Protein AF-A0A484Z6R1-F1 (afdb_monomer)

pLDDT: mean 80.88, std 19.13, range [34.84, 98.62]

Organism: NCBI:txid69218

Radius of gyration: 17.78 Å; Cα contacts (8 Å, |Δi|>4): 268; chains: 1; bounding box: 35×43×49 Å

Structure (mmCIF, N/CA/C/O backbone):
data_AF-A0A484Z6R1-F1
#
_entry.id   AF-A0A484Z6R1-F1
#
loop_
_atom_site.group_PDB
_atom_site.id
_atom_site.type_symbol
_atom_site.label_atom_id
_atom_site.label_alt_id
_atom_site.label_comp_id
_atom_site.label_asym_id
_atom_site.label_entity_id
_atom_site.label_seq_id
_atom_site.pdbx_PDB_ins_code
_atom_site.Cartn_x
_atom_site.Cartn_y
_atom_site.Cartn_z
_atom_site.occupancy
_atom_site.B_iso_or_equiv
_atom_site.auth_seq_id
_atom_site.auth_comp_id
_atom_site.auth_asym_id
_atom_site.auth_atom_id
_atom_site.pdbx_PDB_model_num
ATOM 1 N N . MET A 1 1 ? -6.715 18.759 9.833 1.00 76.69 1 MET A N 1
ATOM 2 C CA . MET A 1 1 ? -8.170 18.722 10.134 1.00 76.69 1 MET A CA 1
ATOM 3 C C . MET A 1 1 ? -8.452 17.598 11.120 1.00 76.69 1 MET A C 1
ATOM 5 O O . MET A 1 1 ? -7.569 16.777 11.321 1.00 76.69 1 MET A O 1
ATOM 9 N N . SER A 1 2 ? -9.634 17.547 11.745 1.00 88.25 2 SER A N 1
ATOM 10 C CA . SER A 1 2 ? -10.018 16.361 12.524 1.00 88.25 2 SER A CA 1
ATOM 11 C C . SER A 1 2 ? -10.342 15.195 11.584 1.00 88.25 2 SER A C 1
ATOM 13 O O . SER A 1 2 ? -10.765 15.418 10.446 1.00 88.25 2 SER A O 1
ATOM 15 N N . LEU A 1 3 ? -10.185 13.955 12.056 1.00 87.38 3 LEU A N 1
ATOM 16 C CA . LEU A 1 3 ? -10.553 12.766 11.278 1.00 87.38 3 LEU A CA 1
ATOM 17 C C . LEU A 1 3 ? -12.040 12.772 10.897 1.00 87.38 3 LEU A C 1
ATOM 19 O O . LEU A 1 3 ? -12.393 12.399 9.784 1.00 87.38 3 LEU A O 1
ATOM 23 N N . PHE A 1 4 ? -12.911 13.304 11.759 1.00 88.31 4 PHE A N 1
ATOM 24 C CA . PHE A 1 4 ? -14.331 13.474 11.447 1.00 88.31 4 PHE A CA 1
ATOM 25 C C . PHE A 1 4 ? -14.562 14.366 10.216 1.00 88.31 4 PHE A C 1
ATOM 27 O O . PHE A 1 4 ? -15.370 14.034 9.352 1.00 88.31 4 PHE A O 1
ATOM 34 N N . SER A 1 5 ? -13.819 15.472 10.091 1.00 89.50 5 SER A N 1
ATOM 35 C CA . SER A 1 5 ? -13.899 16.327 8.901 1.00 89.50 5 SER A CA 1
ATOM 36 C C . SER A 1 5 ? -13.385 15.632 7.638 1.00 89.50 5 SER A C 1
ATOM 38 O O . SER A 1 5 ? -13.858 15.953 6.552 1.00 89.50 5 SER A O 1
ATOM 40 N N . ILE A 1 6 ? -12.436 14.696 7.762 1.00 93.31 6 ILE A N 1
ATOM 41 C CA . ILE A 1 6 ? -11.952 13.889 6.632 1.00 93.31 6 ILE A CA 1
ATOM 42 C C . ILE A 1 6 ? -13.013 12.880 6.184 1.00 93.31 6 ILE A C 1
ATOM 44 O O . ILE A 1 6 ? -13.260 1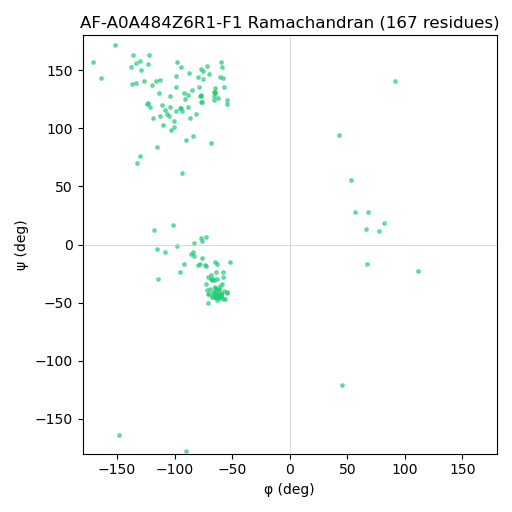2.768 4.987 1.00 93.31 6 ILE A O 1
ATOM 48 N N . LEU A 1 7 ? -13.693 12.217 7.122 1.00 91.69 7 LEU A N 1
ATOM 49 C CA . LEU A 1 7 ? -14.761 11.252 6.825 1.00 91.69 7 LEU A CA 1
ATOM 50 C C . LEU A 1 7 ? -15.967 11.886 6.116 1.00 91.69 7 LEU A C 1
ATOM 52 O O . LEU A 1 7 ? -16.635 11.227 5.330 1.00 91.69 7 LEU A O 1
ATOM 56 N N . ALA A 1 8 ? -16.239 13.167 6.372 1.00 93.00 8 ALA A N 1
ATOM 57 C CA . ALA A 1 8 ? -17.344 13.898 5.750 1.00 93.00 8 ALA A CA 1
ATOM 58 C C . ALA A 1 8 ? -17.020 14.459 4.347 1.00 93.00 8 ALA A C 1
ATOM 60 O O . ALA A 1 8 ? -17.855 15.149 3.756 1.00 93.00 8 ALA A O 1
ATOM 61 N N . LYS A 1 9 ? -15.812 14.228 3.808 1.00 91.19 9 LYS A N 1
ATOM 62 C CA . LYS A 1 9 ? -15.423 14.732 2.481 1.00 91.19 9 LYS A CA 1
ATOM 63 C C . LYS A 1 9 ? -16.273 14.075 1.389 1.00 91.19 9 LYS A C 1
ATOM 65 O O . LYS A 1 9 ? -16.317 12.859 1.272 1.00 91.19 9 LYS A O 1
ATOM 70 N N . THR A 1 10 ? -16.875 14.899 0.533 1.00 94.00 10 THR A N 1
ATOM 71 C CA . THR A 1 10 ? -17.625 14.459 -0.662 1.00 94.00 10 THR A CA 1
ATOM 72 C C . THR A 1 10 ? -16.904 14.767 -1.975 1.00 94.00 10 THR A C 1
ATOM 74 O O . THR A 1 10 ? -17.361 14.368 -3.042 1.00 94.00 10 THR A O 1
ATOM 77 N N . LYS A 1 11 ? -15.785 15.499 -1.908 1.00 93.19 11 LYS A N 1
ATOM 78 C CA . LYS A 1 11 ? -14.919 15.846 -3.040 1.00 93.19 11 LYS A CA 1
ATOM 79 C C . LYS A 1 11 ? -13.454 15.708 -2.644 1.00 93.19 11 LYS A C 1
ATOM 81 O O . LYS A 1 11 ? -13.092 15.892 -1.475 1.00 93.19 11 LYS A O 1
ATOM 86 N N . GLU A 1 12 ? -12.617 15.433 -3.635 1.00 90.94 12 GLU A N 1
ATOM 87 C CA . GLU A 1 12 ? -11.165 15.415 -3.482 1.00 90.94 12 GLU A CA 1
ATOM 88 C C . GLU A 1 12 ? -10.632 16.786 -3.039 1.00 90.94 12 GLU A C 1
ATOM 90 O O . GLU A 1 12 ? -11.174 17.837 -3.386 1.00 90.94 12 GLU A O 1
ATOM 95 N N . SER A 1 13 ? -9.602 16.768 -2.192 1.00 93.19 13 SER A N 1
ATOM 96 C CA . SER A 1 13 ? -8.855 17.955 -1.753 1.00 93.19 13 SER A CA 1
ATOM 97 C C . SER A 1 13 ? -7.612 17.546 -0.968 1.00 93.19 13 SER A C 1
A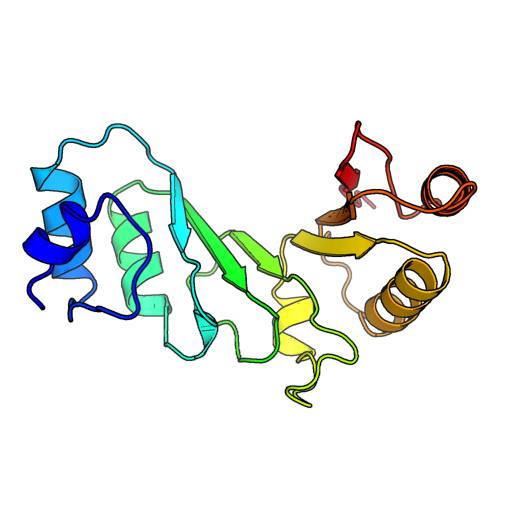TOM 99 O O . SER A 1 13 ? -7.626 16.501 -0.308 1.00 93.19 13 SER A O 1
ATOM 101 N N . ASP A 1 14 ? -6.623 18.439 -0.919 1.00 92.94 14 ASP A N 1
ATOM 102 C CA . ASP A 1 14 ? -5.325 18.258 -0.237 1.00 92.94 14 ASP A CA 1
ATOM 103 C C . ASP A 1 14 ? -5.407 18.305 1.301 1.00 92.94 14 ASP A C 1
ATOM 105 O O . ASP A 1 14 ? -4.403 18.315 2.014 1.00 92.94 14 ASP A O 1
ATOM 109 N N . LYS A 1 15 ? -6.621 18.370 1.855 1.00 92.75 15 LYS A N 1
ATOM 110 C CA . LYS A 1 15 ? -6.830 18.408 3.302 1.00 92.75 15 LYS A CA 1
ATOM 111 C C . LYS A 1 15 ? -6.653 17.015 3.901 1.00 92.75 15 LYS A C 1
ATOM 113 O O . LYS A 1 15 ? -7.342 16.078 3.485 1.00 92.75 15 LYS A O 1
ATOM 118 N N . TRP A 1 16 ? -5.820 16.938 4.938 1.00 94.12 16 TRP A N 1
ATOM 119 C CA . TRP A 1 16 ? -5.518 15.734 5.715 1.00 94.12 16 TRP A CA 1
ATOM 120 C C . TRP A 1 16 ? -5.841 15.914 7.211 1.00 94.12 16 TRP A C 1
ATOM 122 O O . TRP A 1 16 ? -6.042 17.034 7.709 1.00 94.12 16 TRP A O 1
ATOM 132 N N . GLY A 1 17 ? -5.942 14.797 7.930 1.00 92.56 17 GLY A N 1
ATOM 133 C CA . GLY A 1 17 ? -6.147 14.752 9.376 1.00 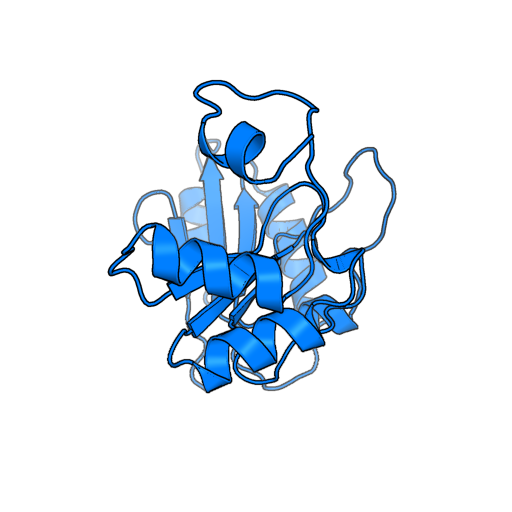92.56 17 GLY A CA 1
ATOM 134 C C . GLY A 1 17 ? -5.192 13.755 10.015 1.00 92.56 17 GLY A C 1
ATOM 135 O O . GLY A 1 17 ? -4.949 12.699 9.443 1.00 92.56 17 GLY A O 1
ATOM 136 N N . ALA A 1 18 ? -4.627 14.122 11.163 1.00 93.50 18 ALA A N 1
ATOM 137 C CA . ALA A 1 18 ? -3.744 13.243 11.915 1.00 93.50 18 ALA A CA 1
ATOM 138 C C . ALA A 1 18 ? -4.561 12.162 12.635 1.00 93.50 18 ALA A C 1
ATOM 140 O O . ALA A 1 18 ? -5.645 12.454 13.144 1.00 93.50 18 ALA A O 1
ATOM 141 N N . GLY A 1 19 ? -4.020 10.950 12.689 1.00 92.69 19 GLY A N 1
ATOM 142 C CA . GLY A 1 19 ? -4.558 9.832 13.455 1.00 92.69 19 GLY A CA 1
ATOM 143 C C . GLY A 1 19 ? -3.502 8.745 13.611 1.00 92.69 19 GLY A C 1
ATOM 144 O O . GLY A 1 19 ? -2.708 8.534 12.692 1.00 92.69 19 GLY A O 1
ATOM 145 N N . ASN A 1 20 ? -3.477 8.092 14.769 1.00 96.12 20 ASN A N 1
ATOM 146 C CA . ASN A 1 20 ? -2.694 6.873 14.983 1.00 96.12 20 ASN A CA 1
ATOM 147 C C . ASN A 1 20 ? -3.528 5.617 14.648 1.00 96.12 20 ASN A C 1
ATOM 149 O O . ASN A 1 20 ? -4.668 5.710 14.185 1.00 96.12 20 ASN A O 1
ATOM 153 N N . ALA A 1 21 ? -2.951 4.430 14.846 1.00 96.88 21 ALA A N 1
ATOM 154 C CA . ALA A 1 21 ? -3.615 3.170 14.521 1.00 96.88 21 ALA A CA 1
ATOM 155 C C . ALA A 1 21 ? -4.892 2.953 15.355 1.00 96.88 21 ALA A C 1
ATOM 157 O O . ALA A 1 21 ? -5.916 2.512 14.827 1.00 96.88 21 ALA A O 1
ATOM 158 N N . GLU A 1 22 ? -4.858 3.314 16.637 1.00 97.81 22 GLU A N 1
ATOM 159 C CA . GLU A 1 22 ? -5.974 3.198 17.571 1.00 97.81 22 GLU A CA 1
ATOM 160 C C . GLU A 1 22 ? -7.130 4.135 17.199 1.00 97.81 22 GLU A C 1
ATOM 162 O O . GLU A 1 22 ? -8.291 3.720 17.226 1.00 97.81 22 GLU A O 1
ATOM 167 N N . ASP A 1 23 ? -6.823 5.367 16.783 1.00 96.69 23 ASP A N 1
ATOM 168 C CA . ASP A 1 23 ? -7.804 6.340 16.300 1.00 96.69 23 ASP A CA 1
ATOM 169 C C . ASP A 1 23 ? -8.551 5.793 15.076 1.00 96.69 23 ASP A C 1
ATOM 171 O O . ASP A 1 23 ? -9.780 5.889 14.987 1.00 96.69 23 ASP A O 1
ATOM 175 N N . LEU A 1 24 ? -7.818 5.190 14.132 1.00 96.81 24 LEU A N 1
ATOM 176 C CA . LEU A 1 24 ? -8.391 4.604 12.921 1.00 96.81 24 LEU A CA 1
ATOM 177 C C . LEU A 1 24 ? -9.275 3.394 13.244 1.00 96.81 24 LEU A C 1
ATOM 179 O O . LEU A 1 24 ? -10.398 3.312 12.742 1.00 96.81 24 LEU A O 1
ATOM 183 N N . LEU A 1 25 ? -8.826 2.493 14.122 1.00 97.19 25 LEU A N 1
ATOM 184 C CA . LEU A 1 25 ? -9.630 1.351 14.566 1.00 97.19 25 LEU A CA 1
ATOM 185 C C . LEU A 1 25 ? -10.915 1.807 15.277 1.00 97.19 25 LEU A C 1
ATOM 187 O O . LEU A 1 25 ? -12.003 1.296 14.991 1.00 97.19 25 LEU A O 1
ATOM 191 N N . ALA A 1 26 ? -10.815 2.801 16.163 1.00 96.81 26 ALA A N 1
ATOM 192 C CA . ALA A 1 26 ? -11.963 3.366 16.865 1.00 96.81 26 ALA A CA 1
ATOM 193 C C . ALA A 1 26 ? -12.972 3.996 15.893 1.00 96.81 26 ALA A C 1
ATOM 195 O O . ALA A 1 26 ? -14.185 3.848 16.069 1.00 96.81 26 ALA A O 1
ATOM 196 N N . ILE A 1 27 ? -12.491 4.661 14.838 1.00 96.00 27 ILE A N 1
ATOM 197 C CA . ILE A 1 27 ? -13.342 5.198 13.772 1.00 96.00 27 ILE A CA 1
ATOM 198 C C . ILE A 1 27 ? -14.073 4.084 13.034 1.00 96.00 27 ILE A C 1
ATOM 200 O O . ILE A 1 27 ? -15.286 4.195 12.867 1.00 96.00 27 ILE A O 1
ATOM 204 N N . ILE A 1 28 ? -13.374 3.022 12.624 1.00 95.56 28 ILE A N 1
ATOM 205 C CA . ILE A 1 28 ? -13.993 1.888 11.925 1.00 95.56 28 ILE A CA 1
ATOM 206 C C . ILE A 1 28 ? -15.133 1.309 12.776 1.00 95.56 28 ILE A C 1
ATOM 208 O O . ILE A 1 28 ? -16.249 1.133 12.282 1.00 95.56 28 ILE A O 1
ATOM 212 N N . GLY A 1 29 ? -14.882 1.099 14.074 1.00 94.81 29 GLY A N 1
ATOM 213 C CA . GLY A 1 29 ? -15.895 0.633 15.021 1.00 94.81 29 GLY A CA 1
ATOM 214 C C . GLY A 1 29 ? -17.076 1.599 15.156 1.00 94.81 29 GLY A C 1
ATOM 215 O O . GLY A 1 29 ? -18.229 1.182 15.069 1.00 94.81 29 GLY A O 1
ATOM 216 N N . ARG A 1 30 ? -16.809 2.904 15.303 1.00 95.94 30 ARG A N 1
ATOM 217 C CA . ARG A 1 30 ? -17.846 3.939 15.452 1.00 95.94 30 ARG A CA 1
ATOM 218 C C . ARG A 1 30 ? -18.721 4.096 14.209 1.00 95.94 30 ARG A C 1
ATOM 220 O O . ARG A 1 30 ? -19.907 4.381 14.345 1.00 95.94 30 ARG A O 1
ATOM 227 N N . GLN A 1 31 ? -18.146 3.952 13.017 1.00 95.25 31 GLN A N 1
ATOM 228 C CA . GLN A 1 31 ? -18.890 4.018 11.757 1.00 95.25 31 GLN A CA 1
ATOM 229 C C . GLN A 1 31 ? -19.745 2.768 11.515 1.00 95.25 31 GLN A C 1
ATOM 231 O O . GLN A 1 31 ? -20.656 2.806 10.691 1.00 95.25 31 GLN A O 1
ATOM 236 N N . GLY A 1 32 ? -19.474 1.665 12.221 1.00 95.25 32 GLY A N 1
ATOM 237 C CA . GLY A 1 32 ? -20.230 0.423 12.077 1.00 95.25 32 GLY A CA 1
ATOM 238 C C . GLY A 1 32 ? -20.030 -0.248 10.718 1.00 95.25 32 GLY A C 1
ATOM 239 O O . GLY A 1 32 ? -20.930 -0.930 10.229 1.00 95.25 32 GLY A O 1
ATOM 240 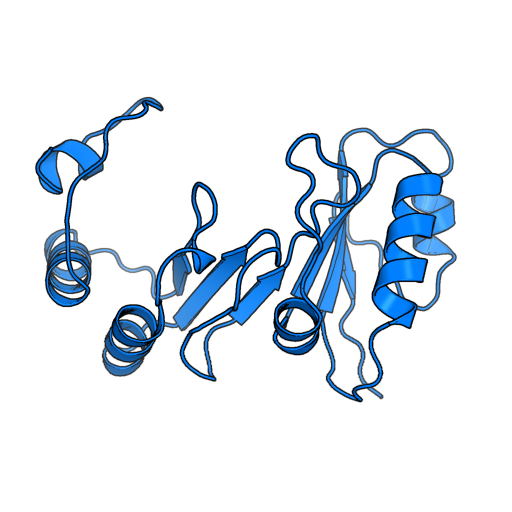N N . TRP A 1 33 ? -18.872 -0.048 10.079 1.00 95.75 33 TRP A N 1
ATOM 241 C CA . TRP A 1 33 ? -18.585 -0.675 8.792 1.00 95.75 33 TRP A CA 1
ATOM 242 C C . TRP A 1 33 ? -18.504 -2.201 8.920 1.00 95.75 33 TRP A C 1
ATOM 244 O O . TRP A 1 33 ? -17.873 -2.766 9.818 1.00 95.75 33 TRP A O 1
ATOM 254 N N . THR A 1 34 ? -19.149 -2.889 7.984 1.00 96.00 34 THR A N 1
ATOM 255 C CA . THR A 1 34 ? -19.233 -4.356 7.967 1.00 96.00 34 THR A CA 1
ATOM 256 C C . THR A 1 34 ? -18.122 -5.007 7.151 1.00 96.00 34 THR A C 1
ATOM 258 O O . THR A 1 34 ? -17.865 -6.197 7.323 1.00 96.00 34 THR A O 1
ATOM 261 N N . ALA A 1 35 ? -17.433 -4.241 6.299 1.00 96.69 35 ALA A N 1
ATOM 262 C CA . ALA A 1 35 ? -16.268 -4.721 5.571 1.00 96.69 35 ALA A CA 1
ATOM 263 C C . ALA A 1 35 ? -15.187 -5.224 6.545 1.00 96.69 35 ALA A C 1
ATOM 265 O O . ALA A 1 35 ? -14.995 -4.677 7.634 1.00 96.69 35 ALA A O 1
ATOM 266 N N . ARG A 1 36 ? -14.491 -6.291 6.149 1.00 97.38 36 ARG A N 1
ATOM 267 C CA . ARG A 1 36 ? -13.376 -6.900 6.902 1.00 97.38 36 ARG A CA 1
ATOM 268 C C . ARG A 1 36 ? -12.061 -6.854 6.135 1.00 97.38 36 ARG A C 1
ATOM 270 O O . ARG A 1 36 ? -11.100 -7.514 6.503 1.00 97.38 36 ARG A O 1
ATOM 277 N N . HIS A 1 37 ? -12.031 -6.079 5.062 1.00 98.12 37 HIS A N 1
ATOM 278 C CA . HIS A 1 37 ? -10.859 -5.872 4.237 1.00 98.12 37 HIS A CA 1
ATOM 279 C C . HIS A 1 37 ? -10.560 -4.378 4.179 1.00 98.12 37 HIS A C 1
ATOM 281 O O . HIS A 1 37 ? -11.434 -3.593 3.807 1.00 98.12 37 HIS A O 1
ATOM 287 N N . VAL A 1 38 ? -9.358 -3.994 4.600 1.00 98.19 38 VAL A N 1
ATOM 288 C CA . VAL A 1 38 ? -8.895 -2.607 4.651 1.00 98.19 38 VAL A CA 1
ATOM 289 C C . VAL A 1 38 ? -7.820 -2.420 3.593 1.00 98.19 38 VAL A C 1
ATOM 291 O O . VAL A 1 38 ? -6.778 -3.066 3.646 1.00 98.19 38 VAL A O 1
ATOM 294 N N . VAL A 1 39 ? -8.067 -1.507 2.655 1.00 98.31 39 VAL A N 1
ATOM 295 C CA . VAL A 1 39 ? -7.091 -1.121 1.631 1.00 98.31 39 VAL A CA 1
ATOM 296 C C . VAL A 1 39 ? -6.411 0.174 2.067 1.00 98.31 39 VAL A C 1
ATOM 298 O O . VAL A 1 39 ? -7.054 1.218 2.179 1.00 98.31 39 VAL A O 1
ATOM 301 N N . ILE A 1 40 ? -5.110 0.095 2.321 1.00 98.31 40 ILE A N 1
ATOM 302 C CA . ILE A 1 40 ? -4.232 1.214 2.652 1.00 98.31 40 ILE A CA 1
ATOM 303 C C . ILE A 1 40 ? -3.582 1.688 1.351 1.00 98.31 40 ILE A C 1
ATOM 305 O O . ILE A 1 40 ? -2.866 0.953 0.674 1.00 98.31 40 ILE A O 1
ATOM 309 N N . THR A 1 41 ? -3.864 2.930 0.985 1.00 95.75 41 THR A N 1
ATOM 310 C CA . THR A 1 41 ? -3.438 3.549 -0.274 1.00 95.75 41 THR A CA 1
ATOM 311 C C . THR A 1 41 ? -3.227 5.052 -0.048 1.00 95.75 41 THR A C 1
ATOM 313 O O . THR A 1 41 ? -3.190 5.515 1.093 1.00 95.75 41 THR A O 1
ATOM 316 N N . GLY A 1 42 ? -3.158 5.823 -1.132 1.00 82.00 42 GLY A N 1
ATOM 317 C CA . GLY A 1 42 ? -3.108 7.282 -1.144 1.00 82.00 42 GLY A CA 1
ATOM 318 C C . GLY A 1 42 ? -1.680 7.818 -1.135 1.00 82.00 42 GLY A C 1
ATOM 319 O O . GLY A 1 42 ? -0.812 7.271 -0.463 1.00 82.00 42 GLY A O 1
ATOM 320 N N . GLY A 1 43 ? -1.438 8.894 -1.898 1.00 89.19 43 GLY A N 1
ATOM 321 C CA . GLY A 1 43 ? -0.083 9.398 -2.146 1.00 89.19 43 GLY A CA 1
ATOM 322 C C . GLY A 1 43 ? 0.876 8.251 -2.483 1.00 89.19 43 GLY A C 1
ATOM 323 O O . GLY A 1 43 ? 0.626 7.491 -3.416 1.00 89.19 43 GLY A O 1
ATOM 324 N N . GLU A 1 44 ? 1.924 8.113 -1.674 1.00 94.44 44 GLU A N 1
ATOM 325 C CA . GLU A 1 44 ? 2.697 6.879 -1.525 1.00 94.44 44 GLU A CA 1
ATOM 326 C C . GLU A 1 44 ? 2.585 6.423 -0.058 1.00 94.44 44 GLU A C 1
ATOM 328 O O . GLU A 1 44 ? 3.145 7.097 0.808 1.00 94.44 44 GLU A O 1
ATOM 333 N N . PRO A 1 45 ? 1.864 5.331 0.268 1.00 97.31 45 PRO A N 1
ATOM 334 C CA . PRO A 1 45 ? 1.634 4.955 1.662 1.00 97.31 45 PRO A CA 1
ATOM 335 C C . PRO A 1 45 ? 2.898 4.429 2.357 1.00 97.31 45 PRO A C 1
ATOM 337 O O . PRO A 1 45 ? 3.041 4.608 3.567 1.00 97.31 45 PRO A O 1
ATOM 340 N N . CYS A 1 46 ? 3.843 3.833 1.619 1.00 97.50 46 CYS A N 1
ATOM 341 C CA . CYS A 1 46 ? 5.068 3.257 2.183 1.00 97.50 46 CYS A CA 1
ATOM 342 C C . CYS A 1 46 ? 6.128 4.304 2.572 1.00 97.50 46 CYS A C 1
ATOM 344 O O . CYS A 1 46 ? 7.184 3.940 3.087 1.00 97.50 46 CYS A O 1
ATOM 346 N N . ILE A 1 47 ? 5.841 5.608 2.434 1.00 96.25 47 ILE A N 1
ATOM 347 C CA . ILE A 1 47 ? 6.616 6.641 3.148 1.00 96.25 47 ILE A CA 1
ATOM 348 C C . ILE A 1 47 ? 6.454 6.511 4.673 1.00 96.25 47 ILE A C 1
ATOM 350 O O . ILE A 1 47 ? 7.303 6.969 5.439 1.00 96.25 47 ILE A O 1
ATOM 354 N N . HIS A 1 48 ? 5.361 5.891 5.122 1.00 97.38 48 HIS A N 1
ATOM 355 C CA . HIS A 1 48 ? 5.059 5.640 6.524 1.00 97.38 48 HIS A CA 1
ATOM 356 C C . HIS A 1 48 ? 5.446 4.213 6.931 1.00 97.38 48 HIS A C 1
ATOM 358 O O . HIS A 1 48 ? 5.539 3.311 6.100 1.00 97.38 48 HIS A O 1
ATOM 364 N N . ASP A 1 49 ? 5.667 4.003 8.228 1.00 97.94 49 ASP A N 1
ATOM 365 C CA . ASP A 1 49 ? 5.715 2.656 8.797 1.00 97.94 49 ASP A CA 1
ATOM 366 C C . ASP A 1 49 ? 4.280 2.178 9.045 1.00 97.94 49 ASP A C 1
ATOM 368 O O . ASP A 1 49 ? 3.560 2.748 9.870 1.00 97.94 49 ASP A O 1
ATOM 372 N N . LEU A 1 50 ? 3.847 1.165 8.293 1.00 98.50 50 LEU A N 1
ATOM 373 C CA . LEU A 1 50 ? 2.481 0.646 8.335 1.00 98.50 50 LEU A CA 1
ATOM 374 C C . LEU A 1 50 ? 2.362 -0.594 9.226 1.00 98.50 50 LEU A C 1
ATOM 376 O O . LEU A 1 50 ? 1.255 -1.113 9.394 1.00 98.50 50 LEU A O 1
ATOM 380 N N . MET A 1 51 ? 3.461 -1.069 9.822 1.00 98.25 51 MET A N 1
ATOM 381 C CA . MET A 1 51 ? 3.457 -2.238 10.702 1.00 98.25 51 MET A CA 1
ATOM 382 C C . MET A 1 51 ? 2.511 -2.065 11.903 1.00 98.25 51 MET A C 1
ATOM 384 O O . MET A 1 51 ? 1.667 -2.944 12.092 1.00 98.25 51 MET A O 1
ATOM 388 N N . PRO A 1 52 ? 2.507 -0.932 12.644 1.00 98.31 52 PRO A N 1
ATOM 389 C CA . PRO A 1 52 ? 1.595 -0.766 13.779 1.00 98.31 52 PRO A CA 1
ATOM 390 C C . PRO A 1 52 ? 0.116 -0.826 13.378 1.00 98.31 52 PRO A C 1
ATOM 392 O O . PRO A 1 52 ? -0.701 -1.424 14.074 1.00 98.31 52 PRO A O 1
ATOM 395 N N . LEU A 1 53 ? -0.231 -0.231 12.231 1.00 98.50 53 LEU A N 1
ATOM 396 C CA . LEU A 1 53 ? -1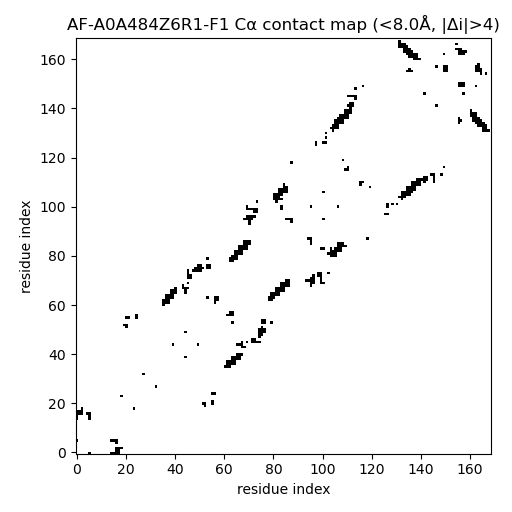.605 -0.205 11.734 1.00 98.50 53 LEU A CA 1
ATOM 397 C C . LEU A 1 53 ? -2.058 -1.586 11.255 1.00 98.50 53 LEU A C 1
ATOM 399 O O . LEU A 1 53 ? -3.129 -2.053 11.641 1.00 98.50 53 LEU A O 1
ATOM 403 N N . THR A 1 54 ? -1.248 -2.231 10.416 1.00 98.62 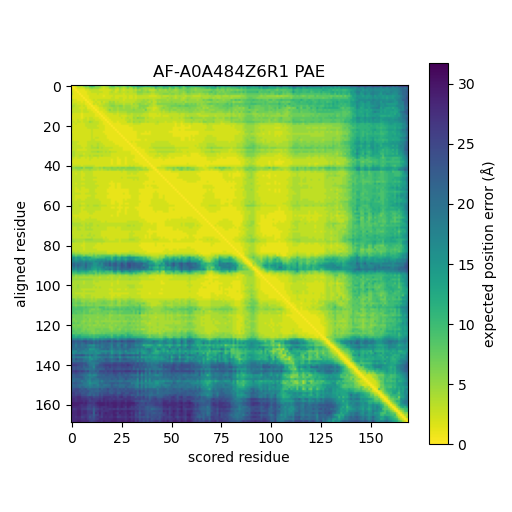54 THR A N 1
ATOM 404 C CA . THR A 1 54 ? -1.591 -3.528 9.819 1.00 98.62 54 THR A CA 1
ATOM 405 C C . THR A 1 54 ? -1.712 -4.620 10.876 1.00 98.62 54 THR A C 1
ATOM 407 O O . THR A 1 54 ? -2.723 -5.319 10.894 1.00 98.62 54 THR A O 1
ATOM 410 N N . GLU A 1 55 ? -0.783 -4.692 11.836 1.00 98.50 55 GLU A N 1
ATOM 411 C CA . GLU A 1 55 ? -0.888 -5.645 12.944 1.00 98.50 55 GLU A CA 1
ATOM 412 C C . GLU A 1 55 ? -2.114 -5.398 13.828 1.00 98.50 55 GLU A C 1
ATOM 414 O O . GLU A 1 55 ? -2.767 -6.350 14.259 1.00 98.50 55 GLU A O 1
ATOM 419 N N . LEU A 1 56 ? -2.419 -4.134 14.145 1.00 98.62 56 LEU A N 1
ATOM 420 C CA . LEU A 1 56 ? -3.562 -3.808 14.993 1.00 98.62 56 LEU A CA 1
ATOM 421 C C . LEU A 1 56 ? -4.876 -4.209 14.315 1.00 98.62 56 LEU A C 1
ATOM 423 O O . LEU A 1 56 ? -5.740 -4.809 14.955 1.00 98.62 56 LEU A O 1
ATOM 427 N N . LEU A 1 57 ? -5.027 -3.904 13.026 1.00 98.50 57 LEU A N 1
ATOM 428 C CA . LEU A 1 57 ? -6.208 -4.275 12.250 1.00 98.50 57 LEU A CA 1
ATOM 429 C C . LEU A 1 57 ? -6.369 -5.799 12.169 1.00 98.50 57 LEU A C 1
ATOM 431 O O . LEU A 1 57 ? -7.456 -6.317 12.425 1.00 98.50 57 LEU A O 1
ATOM 435 N N . GLU A 1 58 ? -5.292 -6.531 11.903 1.00 98.38 58 GLU A N 1
ATOM 436 C CA . GLU A 1 58 ? -5.327 -7.994 11.811 1.00 98.38 58 GLU A CA 1
ATOM 437 C C . GLU A 1 58 ? -5.656 -8.665 13.145 1.00 98.38 58 GLU A C 1
ATOM 439 O O . GLU A 1 58 ? -6.510 -9.554 13.196 1.00 98.38 58 GLU A O 1
ATOM 444 N N . LYS A 1 59 ? -5.086 -8.170 14.253 1.00 98.31 59 LYS A N 1
ATOM 445 C CA . LYS A 1 59 ? -5.451 -8.603 15.616 1.00 98.31 59 LYS A CA 1
ATOM 446 C C . LYS A 1 59 ? -6.942 -8.392 15.921 1.00 98.31 59 LYS A C 1
ATOM 448 O O . LYS A 1 59 ? -7.489 -9.089 16.770 1.00 98.31 59 LYS A O 1
ATOM 453 N N . ASN A 1 60 ? -7.607 -7.470 15.220 1.00 98.25 60 ASN A N 1
ATOM 454 C CA . ASN A 1 60 ? -9.036 -7.173 15.353 1.00 98.25 60 ASN A CA 1
ATOM 455 C C . ASN A 1 60 ? -9.905 -7.804 14.243 1.00 98.25 60 ASN A C 1
ATOM 457 O O . ASN A 1 60 ? -11.060 -7.414 14.063 1.00 98.25 60 ASN A O 1
ATOM 461 N N . GLY A 1 61 ? -9.380 -8.795 13.514 1.00 97.75 61 GLY A N 1
ATOM 462 C CA . GLY A 1 61 ? -10.149 -9.596 12.556 1.00 97.75 61 GLY A CA 1
ATOM 463 C C . GLY A 1 61 ? -10.340 -8.954 11.181 1.00 97.75 61 GLY A C 1
ATOM 464 O O . GLY A 1 61 ? -11.239 -9.361 10.441 1.00 97.75 61 GLY A O 1
ATOM 465 N N . TYR A 1 62 ? -9.522 -7.959 10.833 1.00 98.50 62 TYR A N 1
ATOM 466 C CA . TYR A 1 62 ? -9.460 -7.408 9.481 1.00 98.50 62 TYR A CA 1
ATOM 467 C C . TYR A 1 62 ? -8.345 -8.076 8.672 1.00 98.50 62 TYR A C 1
ATOM 469 O O . TYR A 1 62 ? -7.341 -8.524 9.208 1.00 98.50 62 TYR A O 1
ATOM 477 N N . SER A 1 63 ? -8.512 -8.108 7.358 1.00 98.44 63 SER A N 1
ATOM 478 C CA . SER A 1 63 ? -7.424 -8.339 6.408 1.00 98.44 63 SER A CA 1
ATOM 479 C C . SER A 1 63 ? -6.950 -6.998 5.859 1.00 98.44 63 SER A C 1
ATOM 481 O O . SER A 1 63 ? -7.764 -6.089 5.667 1.00 98.44 63 SER A O 1
ATOM 483 N N . CYS A 1 64 ? -5.653 -6.879 5.598 1.00 98.50 64 CYS A N 1
ATOM 484 C CA . CYS A 1 64 ? -5.043 -5.653 5.096 1.00 98.50 64 CYS A CA 1
ATOM 485 C C . CYS A 1 64 ? -4.535 -5.846 3.665 1.00 98.50 64 CYS A C 1
ATOM 487 O O . CYS A 1 64 ? -3.979 -6.893 3.332 1.00 98.50 64 CYS A O 1
ATOM 489 N N . GLN A 1 65 ? -4.689 -4.814 2.841 1.00 98.50 65 GLN A N 1
ATOM 490 C CA . GLN A 1 65 ? -4.024 -4.674 1.551 1.00 98.50 65 GLN A CA 1
ATOM 491 C C . GLN A 1 65 ? -3.306 -3.327 1.490 1.00 98.50 65 GLN A C 1
ATOM 493 O O . GLN A 1 65 ? -3.847 -2.325 1.947 1.00 98.50 65 GLN A O 1
ATOM 498 N N . ILE A 1 66 ? -2.112 -3.293 0.904 1.00 98.50 66 ILE A N 1
ATOM 499 C CA . ILE A 1 66 ? -1.383 -2.063 0.585 1.00 98.50 66 ILE A CA 1
ATOM 500 C C . ILE A 1 66 ? -1.294 -1.919 -0.932 1.00 98.50 66 ILE A C 1
ATOM 502 O O . ILE A 1 66 ? -0.862 -2.846 -1.614 1.00 98.50 66 ILE A O 1
ATOM 506 N N . GLU A 1 67 ? -1.647 -0.746 -1.456 1.00 97.25 67 GLU A N 1
ATOM 507 C CA . GLU A 1 67 ? -1.348 -0.356 -2.837 1.00 97.25 67 GLU A CA 1
ATOM 508 C C . GLU A 1 67 ? -0.221 0.688 -2.855 1.00 97.25 67 GLU A C 1
ATOM 510 O O . GLU A 1 67 ? -0.413 1.816 -2.407 1.00 97.25 67 GLU A O 1
ATOM 515 N N . THR A 1 68 ? 0.953 0.329 -3.379 1.00 96.00 68 THR A N 1
ATOM 516 C CA . THR A 1 68 ? 2.167 1.174 -3.364 1.00 96.00 68 THR A CA 1
ATOM 517 C C . THR A 1 68 ? 2.801 1.281 -4.752 1.00 96.00 68 THR A C 1
ATOM 519 O O . THR A 1 68 ? 2.599 0.421 -5.610 1.00 96.00 68 THR A O 1
ATOM 522 N N . SER A 1 69 ? 3.595 2.326 -5.003 1.00 93.62 69 SER A N 1
ATOM 523 C CA . SER A 1 69 ? 4.456 2.403 -6.193 1.00 93.62 69 SER A CA 1
ATOM 524 C C . SER A 1 69 ? 5.665 1.464 -6.137 1.00 93.62 69 SER A C 1
ATOM 526 O O . SER A 1 69 ? 6.258 1.191 -7.180 1.00 93.62 69 SER A O 1
ATOM 528 N N . GLY A 1 70 ? 6.035 0.991 -4.941 1.00 93.44 70 GLY A N 1
ATOM 529 C CA . GLY A 1 70 ? 7.249 0.207 -4.703 1.00 93.44 70 GLY A CA 1
ATOM 530 C C . GLY A 1 70 ? 8.540 1.031 -4.658 1.00 93.44 70 GLY A C 1
ATOM 531 O O . GLY A 1 70 ? 9.626 0.467 -4.693 1.00 93.44 70 GLY A O 1
ATOM 532 N N . THR A 1 71 ? 8.442 2.361 -4.590 1.00 93.31 71 THR A N 1
ATOM 533 C CA . THR A 1 71 ? 9.607 3.267 -4.498 1.00 93.31 71 THR A CA 1
ATOM 534 C C . THR A 1 71 ? 10.134 3.450 -3.071 1.00 93.31 71 THR A C 1
ATOM 536 O O . THR A 1 71 ? 11.148 4.108 -2.862 1.00 93.31 71 THR A O 1
ATOM 539 N N . HIS A 1 72 ? 9.433 2.899 -2.078 1.00 95.12 72 HIS A N 1
ATOM 540 C CA . HIS A 1 72 ? 9.764 2.987 -0.659 1.00 95.12 72 HIS A CA 1
ATOM 541 C C . HIS A 1 72 ? 9.652 1.607 -0.012 1.00 95.12 72 HIS A C 1
ATOM 543 O O . HIS A 1 72 ? 8.935 0.737 -0.509 1.00 95.12 72 HIS A O 1
ATOM 549 N N . GLU A 1 73 ? 10.368 1.417 1.095 1.00 97.06 73 GLU A N 1
ATOM 550 C CA . GLU A 1 73 ? 10.394 0.147 1.815 1.00 97.06 73 GLU A CA 1
ATOM 551 C C . GLU A 1 73 ? 9.000 -0.222 2.339 1.00 97.06 73 GLU A C 1
ATOM 553 O O . GLU A 1 73 ? 8.355 0.535 3.072 1.00 97.06 73 GLU A O 1
ATOM 558 N N . VAL A 1 74 ? 8.540 -1.421 1.991 1.00 97.94 74 VAL A N 1
ATOM 559 C CA . VAL A 1 74 ? 7.228 -1.920 2.394 1.00 97.94 74 VAL A CA 1
ATOM 560 C C . VAL A 1 74 ? 7.321 -2.529 3.792 1.00 97.94 74 VAL A C 1
ATOM 562 O O . VAL A 1 74 ? 7.628 -3.711 3.954 1.00 97.94 74 VAL A O 1
ATOM 565 N N . ARG A 1 75 ? 7.026 -1.711 4.808 1.00 98.38 75 ARG A N 1
ATOM 566 C CA . ARG A 1 75 ? 6.995 -2.104 6.227 1.00 98.38 75 ARG A CA 1
ATOM 567 C C . ARG A 1 75 ? 5.558 -2.334 6.682 1.00 98.38 75 ARG A C 1
ATOM 569 O O . ARG A 1 75 ? 4.811 -1.388 6.915 1.00 98.38 75 ARG A O 1
ATOM 576 N N . CYS A 1 76 ? 5.163 -3.598 6.762 1.00 98.50 76 CYS A N 1
ATOM 577 C CA . CYS A 1 76 ? 3.824 -4.033 7.154 1.00 98.50 76 CYS A CA 1
ATOM 578 C C . CYS A 1 76 ? 3.881 -5.423 7.793 1.00 98.50 76 CYS A C 1
ATOM 580 O O . CYS A 1 76 ? 4.922 -6.084 7.757 1.00 98.50 76 CYS A O 1
ATOM 582 N N . SER A 1 77 ? 2.766 -5.875 8.361 1.00 98.06 77 SER A N 1
ATOM 583 C CA . SER A 1 77 ? 2.646 -7.249 8.836 1.00 98.06 77 SER A CA 1
ATOM 584 C C . SER A 1 77 ? 2.841 -8.268 7.702 1.00 98.06 77 SER A C 1
ATOM 586 O O . SER A 1 77 ? 2.642 -7.991 6.512 1.00 98.06 77 SER A O 1
ATOM 588 N N . HIS A 1 78 ? 3.227 -9.487 8.075 1.00 95.94 78 HIS A N 1
ATOM 589 C CA . HIS A 1 78 ? 3.523 -10.545 7.109 1.00 95.94 78 HIS A CA 1
ATOM 590 C C . HIS A 1 78 ? 2.292 -10.993 6.305 1.00 95.94 78 HIS A C 1
ATOM 592 O O . HIS A 1 78 ? 2.421 -11.377 5.149 1.00 95.94 78 HIS A O 1
ATOM 598 N N . THR A 1 79 ? 1.097 -10.920 6.893 1.00 96.50 79 THR A N 1
ATOM 599 C CA . THR A 1 79 ? -0.161 -11.352 6.265 1.00 96.50 79 THR A CA 1
ATOM 600 C C . THR A 1 79 ? -0.826 -10.284 5.402 1.00 96.50 79 THR A C 1
ATOM 602 O O . THR A 1 79 ? -1.791 -10.590 4.700 1.00 96.50 79 THR A O 1
ATOM 605 N N . THR A 1 80 ? -0.322 -9.047 5.424 1.00 98.25 80 THR A N 1
ATOM 606 C CA . THR A 1 80 ? -0.838 -7.969 4.577 1.00 98.25 80 THR A CA 1
ATOM 607 C C . THR A 1 80 ? -0.597 -8.293 3.102 1.00 98.25 80 THR A C 1
ATOM 609 O O . THR A 1 80 ? 0.525 -8.609 2.718 1.00 98.25 80 THR A O 1
ATOM 612 N N . TR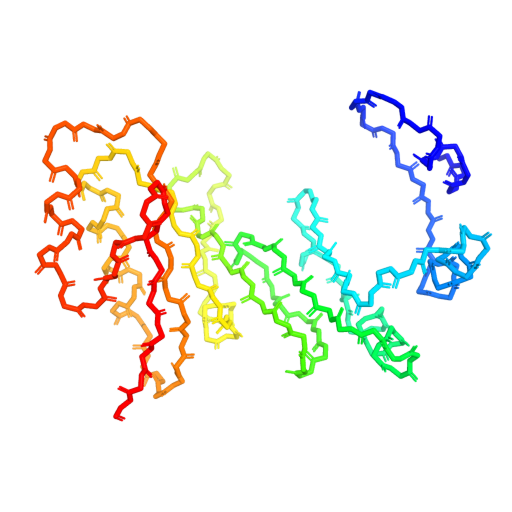P A 1 81 ? -1.623 -8.163 2.261 1.00 97.81 81 TRP A N 1
ATOM 613 C CA . TRP A 1 81 ? -1.482 -8.303 0.811 1.00 97.81 81 TRP A CA 1
ATOM 614 C C . TRP A 1 81 ? -0.849 -7.050 0.206 1.00 97.81 81 TRP A C 1
ATOM 616 O O . TRP A 1 81 ? -1.392 -5.955 0.340 1.00 97.81 81 TRP A O 1
ATOM 626 N N . VAL A 1 82 ? 0.274 -7.176 -0.491 1.00 96.88 82 VAL A N 1
ATOM 627 C CA . VAL A 1 82 ? 0.969 -6.025 -1.082 1.00 96.88 82 VAL A CA 1
ATOM 628 C C . VAL A 1 82 ? 0.810 -6.022 -2.597 1.00 96.88 82 VAL A C 1
ATOM 630 O O . VAL A 1 82 ? 1.341 -6.889 -3.287 1.00 96.88 82 VAL A O 1
ATOM 633 N N . THR A 1 83 ? 0.132 -4.999 -3.116 1.00 95.56 83 THR A N 1
ATOM 634 C CA . THR A 1 83 ? 0.023 -4.711 -4.548 1.00 95.56 83 THR A CA 1
ATOM 635 C C . THR A 1 83 ? 0.994 -3.593 -4.925 1.00 95.56 83 THR A C 1
ATOM 637 O O . THR A 1 83 ? 0.755 -2.416 -4.644 1.00 95.56 83 THR A O 1
ATOM 640 N N . VAL A 1 84 ? 2.082 -3.943 -5.609 1.00 93.44 84 VAL A N 1
ATOM 641 C CA . VAL A 1 84 ? 3.035 -2.974 -6.161 1.00 93.44 84 VAL A CA 1
ATOM 642 C C . VAL A 1 84 ? 2.583 -2.563 -7.554 1.00 93.44 84 VAL A C 1
ATOM 644 O O . VAL A 1 84 ? 2.331 -3.406 -8.404 1.00 93.44 84 VAL A O 1
ATOM 647 N N . SER A 1 85 ? 2.492 -1.262 -7.816 1.00 90.38 85 SER A N 1
ATOM 648 C CA . SER A 1 85 ? 2.222 -0.697 -9.140 1.00 90.38 85 SER A CA 1
ATOM 649 C C . SER A 1 85 ? 3.433 0.106 -9.627 1.00 90.38 85 SER A C 1
ATOM 651 O O . SER A 1 85 ? 3.446 1.331 -9.446 1.00 90.38 85 SER A O 1
ATOM 653 N N . PRO A 1 86 ? 4.441 -0.556 -10.235 1.00 84.56 86 PRO A N 1
ATOM 654 C CA . PRO A 1 86 ? 5.735 0.042 -10.546 1.00 84.56 86 PRO A CA 1
ATOM 655 C C . PRO A 1 86 ? 5.590 1.314 -11.374 1.00 84.56 86 PRO A C 1
ATOM 657 O O . PRO A 1 86 ? 4.987 1.314 -12.450 1.00 84.56 86 PRO A O 1
ATOM 660 N N . LYS A 1 87 ? 6.155 2.414 -10.880 1.00 75.44 87 LYS A N 1
ATOM 661 C CA . LYS A 1 87 ? 6.150 3.715 -11.560 1.00 75.44 87 LYS A CA 1
ATOM 662 C C . LYS A 1 87 ? 7.423 3.895 -12.389 1.00 75.44 87 LYS A C 1
ATOM 664 O O . LYS A 1 87 ? 8.201 4.810 -12.149 1.00 75.44 87 LYS A O 1
ATOM 669 N N . VAL A 1 88 ? 7.624 3.017 -13.372 1.00 68.25 88 VAL A N 1
ATOM 670 C CA . VAL A 1 88 ? 8.807 3.032 -14.251 1.00 68.25 88 VAL A CA 1
ATOM 671 C C . VAL A 1 88 ? 8.824 4.317 -15.092 1.00 68.25 88 VAL A C 1
ATOM 673 O O . VAL A 1 88 ? 7.819 4.669 -15.709 1.00 68.25 88 VAL A O 1
ATOM 676 N N . ASN A 1 89 ? 9.958 5.028 -15.118 1.00 62.78 89 ASN A N 1
ATOM 677 C CA . ASN A 1 89 ? 10.176 6.253 -15.907 1.00 62.78 89 ASN A CA 1
ATOM 678 C C . ASN A 1 89 ? 9.184 7.407 -15.642 1.00 62.78 89 ASN A C 1
ATOM 680 O O . ASN A 1 89 ? 8.931 8.246 -16.512 1.00 62.78 89 ASN A O 1
ATOM 684 N N . MET A 1 90 ? 8.617 7.486 -14.435 1.00 62.69 90 MET A N 1
ATOM 685 C CA . MET A 1 90 ? 7.796 8.629 -14.027 1.00 62.69 90 MET A CA 1
ATOM 686 C C . MET A 1 90 ? 8.669 9.843 -13.669 1.00 62.69 90 MET A C 1
ATOM 688 O O . MET A 1 90 ? 9.780 9.701 -13.165 1.00 62.69 90 MET A O 1
ATOM 692 N N . ARG A 1 91 ? 8.135 11.062 -13.862 1.00 58.66 91 ARG A N 1
ATOM 693 C CA . ARG A 1 91 ? 8.820 12.358 -13.619 1.00 58.66 91 ARG A CA 1
ATOM 694 C C . ARG A 1 91 ? 9.465 12.524 -12.230 1.00 58.66 91 ARG A C 1
ATOM 696 O O . ARG A 1 91 ? 10.246 13.452 -12.060 1.00 58.66 91 ARG A O 1
ATOM 703 N N . GLY A 1 92 ? 9.122 11.676 -11.258 1.00 61.84 92 GLY A N 1
ATOM 704 C CA . GLY A 1 92 ? 9.668 11.705 -9.900 1.00 61.84 92 GLY A CA 1
ATOM 705 C C . GLY A 1 92 ? 11.071 11.107 -9.754 1.00 61.84 92 GLY A C 1
ATOM 706 O O . GLY A 1 92 ? 11.711 11.388 -8.752 1.00 61.84 92 GLY A O 1
ATOM 707 N N . GLY A 1 93 ? 11.554 10.318 -10.723 1.00 67.38 93 GLY A N 1
ATOM 708 C CA . GLY A 1 93 ? 12.935 9.809 -10.736 1.00 67.38 93 GLY A CA 1
ATOM 709 C C . GLY A 1 93 ? 13.299 8.825 -9.618 1.00 67.38 93 GLY A C 1
ATOM 710 O O . GLY A 1 93 ? 14.481 8.583 -9.406 1.00 67.38 93 GLY A O 1
ATOM 711 N N . TYR A 1 94 ? 12.316 8.285 -8.894 1.00 75.50 94 TYR A N 1
ATOM 712 C CA . TYR A 1 94 ? 12.550 7.251 -7.888 1.00 75.50 94 TYR A CA 1
ATOM 713 C C . TYR A 1 94 ? 12.581 5.873 -8.541 1.00 75.50 94 TYR A C 1
ATOM 715 O O . TYR A 1 94 ? 11.672 5.528 -9.302 1.00 75.50 94 TYR A O 1
ATOM 723 N N . ASP A 1 95 ? 13.594 5.090 -8.188 1.00 85.31 95 ASP A N 1
ATOM 724 C CA . ASP A 1 95 ? 13.701 3.697 -8.595 1.00 85.31 95 ASP A CA 1
ATOM 725 C C . ASP A 1 95 ? 12.740 2.821 -7.790 1.00 85.31 95 ASP A C 1
ATOM 727 O O . ASP A 1 95 ? 12.411 3.093 -6.632 1.00 85.31 95 ASP A O 1
ATOM 731 N N . VAL A 1 96 ? 12.280 1.747 -8.422 1.00 88.31 96 VAL A N 1
ATOM 732 C CA . VAL A 1 96 ? 11.511 0.710 -7.737 1.00 88.31 96 VAL A CA 1
ATOM 733 C C . VAL A 1 96 ? 12.489 -0.145 -6.937 1.00 88.31 96 VAL A C 1
ATOM 735 O O . VAL A 1 96 ? 13.477 -0.633 -7.480 1.00 88.31 96 VAL A O 1
ATOM 738 N N . LEU A 1 97 ? 12.220 -0.325 -5.647 1.00 91.12 97 LEU A N 1
ATOM 739 C CA . LEU A 1 97 ? 13.088 -1.089 -4.760 1.00 91.12 97 LEU A CA 1
ATOM 740 C C . LEU A 1 97 ? 12.878 -2.591 -4.957 1.00 91.12 97 LEU A C 1
ATOM 742 O O . LEU A 1 97 ? 11.739 -3.064 -4.932 1.00 91.12 97 LEU A O 1
ATOM 746 N N . SER A 1 98 ? 13.972 -3.354 -5.033 1.00 89.88 98 SER A N 1
ATOM 747 C CA . SER A 1 98 ? 13.924 -4.825 -5.046 1.00 89.88 98 SER A CA 1
ATOM 748 C C . SER A 1 98 ? 13.149 -5.366 -3.845 1.00 89.88 98 SER A C 1
ATOM 750 O O . SER A 1 98 ? 12.272 -6.201 -4.020 1.00 89.88 98 SER A O 1
ATOM 752 N N . GLN A 1 99 ? 13.358 -4.783 -2.655 1.00 94.06 99 GLN A N 1
ATOM 753 C CA . GLN A 1 99 ? 12.622 -5.145 -1.438 1.00 94.06 99 GLN A CA 1
ATOM 754 C C . GLN A 1 99 ? 11.102 -5.057 -1.623 1.00 94.06 99 GLN A C 1
ATOM 756 O O . GLN A 1 99 ? 10.376 -5.925 -1.146 1.00 94.06 99 GLN A O 1
ATOM 761 N N . ALA A 1 100 ? 10.607 -4.025 -2.311 1.00 93.31 100 ALA A N 1
ATOM 762 C CA . ALA A 1 100 ? 9.177 -3.859 -2.525 1.00 93.31 100 ALA A CA 1
ATOM 763 C C . ALA A 1 100 ? 8.637 -4.894 -3.519 1.00 93.31 100 ALA A C 1
ATOM 765 O O . ALA A 1 100 ? 7.548 -5.426 -3.311 1.00 93.31 100 ALA A O 1
ATOM 766 N N . LEU A 1 101 ? 9.400 -5.197 -4.574 1.00 89.44 101 LEU A N 1
ATOM 767 C CA . LEU A 1 101 ? 9.030 -6.194 -5.580 1.00 89.44 101 LEU A CA 1
ATOM 768 C C . LEU A 1 101 ? 9.022 -7.613 -5.007 1.00 89.44 101 LEU A C 1
ATOM 770 O O . LEU A 1 101 ? 8.046 -8.325 -5.205 1.00 89.44 101 LEU A O 1
ATOM 774 N N . GLU A 1 102 ? 10.047 -7.988 -4.243 1.00 89.94 102 GLU A N 1
ATOM 775 C CA . GLU A 1 102 ? 10.125 -9.273 -3.531 1.00 89.94 102 GLU A CA 1
ATOM 776 C C . GLU A 1 102 ? 9.016 -9.385 -2.469 1.00 89.94 102 GLU A C 1
ATOM 778 O O . GLU A 1 102 ? 8.384 -10.428 -2.276 1.00 89.94 102 GLU A O 1
ATOM 783 N N . ARG A 1 103 ? 8.704 -8.275 -1.781 1.00 93.38 103 ARG A N 1
ATOM 784 C CA . ARG A 1 103 ? 7.595 -8.244 -0.821 1.00 93.38 103 ARG A CA 1
ATOM 785 C C . ARG A 1 103 ? 6.234 -8.375 -1.503 1.00 93.38 103 ARG A C 1
ATOM 787 O O . ARG A 1 103 ? 5.304 -8.848 -0.844 1.00 93.38 103 ARG A O 1
ATOM 794 N N . ALA A 1 104 ? 6.091 -7.986 -2.767 1.00 92.44 104 ALA A N 1
ATOM 795 C CA . ALA A 1 104 ? 4.812 -7.942 -3.462 1.00 92.44 104 ALA A CA 1
ATOM 796 C C . ALA A 1 104 ? 4.110 -9.308 -3.471 1.00 92.44 104 ALA A C 1
ATOM 798 O O . ALA A 1 104 ? 4.711 -10.354 -3.711 1.00 92.44 104 ALA A O 1
ATOM 799 N N . ASP A 1 105 ? 2.812 -9.293 -3.202 1.00 92.12 105 ASP A N 1
ATOM 800 C CA . ASP A 1 105 ? 1.917 -10.425 -3.447 1.00 92.12 105 ASP A CA 1
ATOM 801 C C . ASP A 1 105 ? 1.224 -10.258 -4.802 1.00 92.12 105 ASP A C 1
ATOM 803 O O . ASP A 1 105 ? 0.850 -11.242 -5.436 1.00 92.12 105 ASP A O 1
ATOM 807 N N . GLU A 1 106 ? 1.118 -9.014 -5.280 1.00 88.06 106 GLU A N 1
ATOM 808 C CA . GLU A 1 106 ? 0.635 -8.655 -6.604 1.00 88.06 106 GLU A CA 1
ATOM 809 C C . GLU A 1 106 ? 1.498 -7.552 -7.241 1.00 88.06 106 GLU A C 1
ATOM 811 O O . GLU A 1 106 ? 1.833 -6.564 -6.591 1.00 88.06 106 GLU A O 1
ATOM 816 N N . ILE A 1 107 ? 1.806 -7.662 -8.536 1.00 87.62 107 ILE A N 1
ATOM 817 C CA . ILE A 1 107 ? 2.405 -6.574 -9.324 1.00 87.62 107 ILE A CA 1
ATOM 818 C C . ILE A 1 107 ? 1.391 -6.097 -10.358 1.00 87.62 107 ILE A C 1
ATOM 820 O O . ILE A 1 107 ? 1.110 -6.814 -11.314 1.00 87.62 107 ILE A O 1
ATOM 824 N N . LYS A 1 108 ? 0.864 -4.883 -10.189 1.00 86.50 108 LYS A N 1
ATOM 825 C CA . LYS A 1 108 ? -0.161 -4.263 -11.034 1.00 86.50 108 LYS A CA 1
ATOM 826 C C . LYS A 1 108 ? 0.443 -3.219 -11.985 1.00 86.50 108 LYS A C 1
ATOM 828 O O . LYS A 1 108 ? 0.674 -2.076 -11.598 1.00 86.50 108 LYS A O 1
ATOM 833 N N . HIS A 1 109 ? 0.697 -3.578 -13.240 1.00 82.88 109 HIS A N 1
ATOM 834 C CA . HIS A 1 109 ? 1.370 -2.710 -14.212 1.00 82.88 109 HIS A CA 1
ATOM 835 C C . HIS A 1 109 ? 0.402 -2.099 -15.242 1.00 82.88 109 HIS A C 1
ATOM 837 O O . HIS A 1 109 ? -0.227 -2.838 -16.002 1.00 82.88 109 HIS A O 1
ATOM 843 N N . PRO A 1 110 ? 0.259 -0.766 -15.322 1.00 78.75 110 PRO A N 1
ATOM 844 C CA . PRO A 1 110 ? -0.536 -0.132 -16.370 1.00 78.75 110 PRO A CA 1
ATOM 845 C C . PRO A 1 110 ? 0.084 -0.344 -17.759 1.00 78.75 110 PRO A C 1
ATOM 847 O O . PRO A 1 110 ? 1.262 -0.067 -17.946 1.00 78.75 110 PRO A O 1
ATOM 850 N N . VAL A 1 111 ? -0.706 -0.778 -18.743 1.00 77.00 111 VAL A N 1
ATOM 851 C CA . VAL A 1 111 ? -0.238 -1.022 -20.119 1.00 77.00 111 VAL A CA 1
ATOM 852 C C . VAL A 1 111 ? -1.060 -0.213 -21.117 1.00 77.00 111 VAL A C 1
ATOM 854 O O . VAL A 1 111 ? -2.274 -0.391 -21.228 1.00 77.00 111 VAL A O 1
ATOM 857 N N . GLY A 1 112 ? -0.395 0.650 -21.884 1.00 75.44 112 GLY A N 1
ATOM 858 C CA . GLY A 1 112 ? -0.969 1.335 -23.046 1.00 75.44 112 GLY A CA 1
ATOM 859 C C . GLY A 1 112 ? -0.317 0.925 -24.371 1.00 75.44 112 GLY A C 1
ATOM 860 O O . GLY A 1 112 ? -0.981 0.930 -25.411 1.00 75.44 112 GLY A O 1
ATOM 861 N N . ARG A 1 113 ? 0.968 0.552 -24.334 1.00 77.81 113 ARG A N 1
ATOM 862 C CA . ARG A 1 113 ? 1.824 0.222 -25.484 1.00 77.81 113 ARG A CA 1
ATOM 863 C C . ARG A 1 113 ? 2.658 -1.033 -25.222 1.00 77.81 113 ARG A C 1
ATOM 865 O O . ARG A 1 113 ? 2.886 -1.412 -24.079 1.00 77.81 113 ARG A O 1
ATOM 872 N N . VAL A 1 114 ? 3.199 -1.627 -26.289 1.00 77.19 114 VAL A N 1
ATOM 873 C CA . VAL A 1 114 ? 4.075 -2.816 -26.206 1.00 77.19 114 VAL A CA 1
ATOM 874 C C . VAL A 1 114 ? 5.300 -2.571 -25.321 1.00 77.19 114 VAL A C 1
ATOM 876 O O . VAL A 1 114 ? 5.618 -3.417 -24.493 1.00 77.19 114 VAL A O 1
ATOM 879 N N . ARG A 1 115 ? 5.908 -1.382 -25.409 1.00 80.56 115 ARG A N 1
ATOM 880 C CA . ARG A 1 115 ? 7.049 -0.991 -24.564 1.00 80.56 115 ARG A CA 1
ATOM 881 C C . ARG A 1 115 ? 6.762 -1.049 -23.059 1.00 80.56 115 ARG A C 1
ATOM 883 O O . ARG A 1 115 ? 7.680 -1.224 -22.275 1.00 80.56 115 ARG A O 1
ATOM 890 N N . ASP A 1 116 ? 5.503 -0.877 -22.649 1.00 78.12 116 ASP A N 1
ATOM 891 C CA . ASP A 1 116 ? 5.132 -0.948 -21.232 1.00 78.12 116 ASP A CA 1
ATOM 892 C C . ASP A 1 116 ? 5.184 -2.419 -20.773 1.00 78.12 116 ASP A C 1
ATOM 894 O O . ASP A 1 116 ? 5.620 -2.736 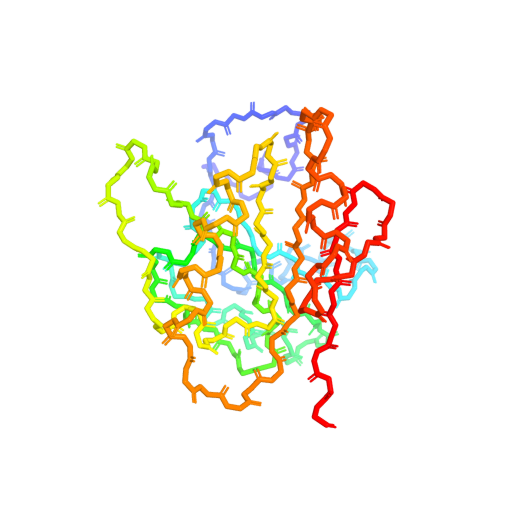-19.673 1.00 78.12 116 ASP A O 1
ATOM 898 N N . ILE A 1 117 ? 4.835 -3.349 -21.669 1.00 77.19 117 ILE A N 1
ATOM 899 C CA . ILE A 1 117 ? 4.977 -4.791 -21.440 1.00 77.19 117 ILE A CA 1
ATOM 900 C C . ILE A 1 117 ? 6.459 -5.198 -21.414 1.00 77.19 117 ILE A C 1
ATOM 902 O O . ILE A 1 117 ? 6.834 -6.069 -20.640 1.00 77.19 117 ILE A O 1
ATOM 906 N N . GLU A 1 118 ? 7.301 -4.608 -22.264 1.00 82.69 118 GLU A N 1
ATOM 907 C CA . GLU A 1 118 ? 8.756 -4.845 -22.255 1.00 82.69 118 GLU A CA 1
ATOM 908 C C . GLU A 1 118 ? 9.393 -4.333 -20.957 1.00 82.69 118 GLU A C 1
ATOM 910 O O . GLU A 1 118 ? 10.125 -5.070 -20.307 1.00 82.69 118 GLU A O 1
ATOM 915 N N . ALA A 1 119 ? 9.028 -3.126 -20.514 1.00 81.81 119 ALA A N 1
ATOM 916 C CA . ALA A 1 119 ? 9.480 -2.581 -19.235 1.00 81.81 119 ALA A CA 1
ATOM 917 C C . ALA A 1 119 ? 9.048 -3.452 -18.042 1.00 81.81 119 ALA A C 1
ATOM 919 O O . ALA A 1 119 ? 9.793 -3.597 -17.073 1.00 81.81 119 ALA A O 1
ATOM 920 N N . LEU A 1 120 ? 7.851 -4.047 -18.106 1.00 79.44 120 LEU A N 1
ATOM 921 C CA . LEU A 1 120 ? 7.418 -5.021 -17.111 1.00 79.44 120 LEU A CA 1
ATOM 922 C C . LEU A 1 120 ? 8.280 -6.289 -17.145 1.00 79.44 120 LEU A C 1
ATOM 924 O O . LEU A 1 120 ? 8.688 -6.744 -16.084 1.00 79.44 120 LEU A O 1
ATOM 928 N N . ASP A 1 121 ? 8.575 -6.853 -18.318 1.00 79.94 121 ASP A N 1
ATOM 929 C CA . ASP A 1 121 ? 9.436 -8.042 -18.426 1.00 79.94 121 ASP A CA 1
ATOM 930 C C . ASP A 1 121 ? 10.832 -7.789 -17.848 1.00 79.94 121 ASP A C 1
ATOM 932 O O . ASP A 1 121 ? 11.338 -8.618 -17.097 1.00 79.94 121 ASP A O 1
ATOM 936 N N . GLU A 1 122 ? 11.441 -6.646 -18.176 1.00 84.50 122 GLU A N 1
ATOM 937 C CA . GLU A 1 122 ? 12.754 -6.255 -17.653 1.00 84.50 122 GLU A CA 1
ATOM 938 C C . GLU A 1 122 ? 12.736 -6.157 -16.127 1.00 84.50 122 GLU A C 1
ATOM 940 O O . GLU A 1 122 ? 13.644 -6.650 -15.461 1.00 84.50 122 GLU A O 1
ATOM 945 N N . LEU A 1 123 ? 11.671 -5.579 -15.564 1.00 81.31 123 LEU A N 1
ATOM 946 C CA . LEU A 1 123 ? 11.488 -5.493 -14.121 1.00 81.31 123 LEU A CA 1
ATOM 947 C C . LEU A 1 123 ? 11.320 -6.880 -13.487 1.00 81.31 123 LEU A C 1
ATOM 949 O O . LEU A 1 123 ? 11.944 -7.171 -12.470 1.00 81.31 123 LEU A O 1
ATOM 953 N N . LEU A 1 124 ? 10.504 -7.748 -14.089 1.00 80.12 124 LEU A N 1
ATOM 954 C CA . LEU A 1 124 ? 10.264 -9.102 -13.584 1.00 80.12 124 LEU A CA 1
ATOM 955 C C . LEU A 1 124 ? 11.507 -9.989 -13.687 1.00 80.12 124 LEU A C 1
ATOM 957 O O . LEU A 1 124 ? 11.703 -10.844 -12.832 1.00 80.12 124 LEU A O 1
ATOM 961 N N . ALA A 1 125 ? 12.375 -9.764 -14.675 1.00 83.19 125 ALA A N 1
ATOM 962 C CA . ALA A 1 125 ? 13.644 -10.477 -14.806 1.00 83.19 125 ALA A CA 1
ATOM 963 C C . ALA A 1 125 ? 14.632 -10.185 -13.660 1.00 83.19 125 ALA A C 1
ATOM 965 O O . ALA A 1 125 ? 15.605 -10.920 -13.498 1.00 83.19 125 ALA A O 1
ATOM 966 N N . THR A 1 126 ? 14.399 -9.131 -12.867 1.00 81.56 126 THR A N 1
ATOM 967 C CA . THR A 1 126 ? 15.201 -8.842 -11.664 1.00 81.56 126 THR A CA 1
ATOM 968 C C . THR A 1 126 ? 14.809 -9.691 -10.453 1.00 81.56 126 THR A C 1
ATOM 970 O O . THR A 1 126 ? 15.600 -9.804 -9.517 1.00 81.56 126 THR A O 1
ATOM 973 N N . LEU A 1 127 ? 13.619 -10.301 -10.467 1.00 80.12 127 LEU A N 1
ATOM 974 C CA . LEU A 1 127 ? 13.156 -11.174 -9.394 1.00 80.12 127 LEU A CA 1
ATOM 975 C C . LEU A 1 127 ? 13.830 -12.541 -9.509 1.00 80.12 127 LEU A C 1
ATOM 977 O O . LEU A 1 127 ? 13.829 -13.171 -10.566 1.00 80.12 127 LEU A O 1
ATOM 981 N N . THR A 1 128 ? 14.433 -12.983 -8.408 1.00 70.94 128 THR A N 1
ATOM 982 C CA . THR A 1 128 ? 15.180 -14.250 -8.329 1.00 70.94 128 THR A CA 1
ATOM 983 C C . THR A 1 128 ? 14.533 -15.255 -7.382 1.00 70.94 128 THR A C 1
ATOM 985 O O . THR A 1 128 ? 15.005 -16.385 -7.266 1.00 70.94 128 THR A O 1
ATOM 988 N N . ASP A 1 129 ? 13.460 -14.856 -6.704 1.00 66.06 129 ASP A N 1
ATOM 989 C CA . ASP A 1 129 ? 12.774 -15.649 -5.704 1.00 66.06 129 ASP A CA 1
ATOM 990 C C . ASP A 1 129 ? 11.701 -16.560 -6.315 1.00 66.06 129 ASP A C 1
ATOM 992 O O . ASP A 1 129 ? 11.040 -16.246 -7.301 1.00 66.06 129 ASP A O 1
ATOM 996 N N . GLU A 1 130 ? 11.497 -17.722 -5.690 1.00 63.56 130 GLU A N 1
ATOM 997 C CA . GLU A 1 130 ? 10.445 -18.674 -6.077 1.00 63.56 130 GLU A CA 1
ATOM 998 C C . GLU A 1 130 ? 9.048 -18.240 -5.596 1.00 63.56 130 GLU A C 1
ATOM 1000 O O . GLU A 1 130 ? 8.077 -18.994 -5.712 1.00 63.56 130 GLU A O 1
ATOM 1005 N N . LYS A 1 131 ? 8.921 -17.038 -5.014 1.00 67.62 131 LYS A N 1
ATOM 1006 C CA . LYS A 1 131 ? 7.655 -16.547 -4.480 1.00 67.62 131 LYS A CA 1
ATOM 1007 C C . LYS A 1 131 ? 6.667 -16.343 -5.626 1.00 67.62 131 LYS A C 1
ATOM 1009 O O . LYS A 1 131 ? 6.884 -15.573 -6.558 1.00 67.62 131 LYS A O 1
ATOM 1014 N N . THR A 1 132 ? 5.513 -16.989 -5.511 1.00 60.06 132 THR A N 1
ATOM 1015 C CA . THR A 1 132 ? 4.375 -16.753 -6.397 1.00 60.06 132 THR A CA 1
ATOM 1016 C C . THR A 1 132 ? 3.793 -15.355 -6.165 1.00 60.06 132 THR A C 1
ATOM 1018 O O . THR A 1 132 ? 2.842 -15.193 -5.400 1.00 60.06 132 THR A O 1
ATOM 1021 N N . ALA A 1 133 ? 4.317 -14.340 -6.846 1.00 59.62 133 ALA A N 1
ATOM 1022 C CA . ALA A 1 133 ? 3.623 -13.066 -6.984 1.00 59.62 133 ALA A CA 1
ATOM 1023 C C . ALA A 1 133 ? 2.544 -13.162 -8.077 1.00 59.62 133 ALA A C 1
ATOM 1025 O O . ALA A 1 133 ? 2.679 -13.848 -9.097 1.00 59.62 133 ALA A O 1
ATOM 1026 N N . HIS A 1 134 ? 1.426 -12.480 -7.854 1.00 61.00 134 HIS A N 1
ATOM 1027 C CA . HIS A 1 134 ? 0.359 -12.347 -8.827 1.00 61.00 134 HIS A CA 1
ATOM 1028 C C . HIS A 1 134 ? 0.620 -11.161 -9.751 1.00 61.00 134 HIS A C 1
ATOM 1030 O O . HIS A 1 134 ? 0.479 -10.012 -9.357 1.00 61.00 134 HIS A O 1
ATOM 1036 N N . HIS A 1 135 ? 0.965 -11.390 -11.009 1.00 61.41 135 HIS A N 1
ATOM 1037 C CA . HIS A 1 135 ? 1.194 -10.277 -11.930 1.00 61.41 135 HIS A CA 1
ATOM 1038 C C . HIS A 1 135 ? -0.106 -9.917 -12.650 1.00 61.41 135 HIS A C 1
ATOM 1040 O O . HIS A 1 135 ? -0.751 -10.775 -13.259 1.00 61.41 135 HIS A O 1
ATOM 1046 N N . CYS A 1 136 ? -0.498 -8.649 -12.559 1.00 54.53 136 CYS A N 1
ATOM 1047 C CA . CYS A 1 136 ? -1.661 -8.076 -13.205 1.00 54.53 136 CYS A CA 1
ATOM 1048 C C . CYS A 1 136 ? -1.246 -6.923 -14.128 1.00 54.53 136 CYS A C 1
ATOM 1050 O O . CYS A 1 136 ? -0.731 -5.921 -13.653 1.00 54.53 136 CYS A O 1
ATOM 1052 N N . ALA A 1 137 ? -1.477 -6.996 -15.438 1.00 55.62 137 ALA A N 1
ATOM 1053 C CA . ALA A 1 137 ? -1.389 -5.802 -16.282 1.00 55.62 137 ALA A CA 1
ATOM 1054 C C . ALA A 1 137 ? -2.765 -5.121 -16.386 1.00 55.62 137 ALA A C 1
ATOM 1056 O O . ALA A 1 137 ? -3.772 -5.763 -16.663 1.00 55.62 137 ALA A O 1
ATOM 1057 N N . THR A 1 138 ? -2.856 -3.815 -16.160 1.00 55.47 138 THR A N 1
ATOM 1058 C CA . THR A 1 138 ? -4.118 -3.073 -16.301 1.00 55.47 138 THR A CA 1
ATOM 1059 C C . THR A 1 138 ? -4.072 -2.265 -17.587 1.00 55.47 138 THR A C 1
ATOM 1061 O O . THR A 1 138 ? -3.310 -1.307 -17.690 1.00 55.47 138 THR A O 1
ATOM 1064 N N . ALA A 1 139 ? -4.873 -2.641 -18.583 1.00 52.72 139 ALA A N 1
ATOM 1065 C CA . ALA A 1 139 ? -4.855 -1.968 -19.874 1.00 52.72 139 ALA A CA 1
ATOM 1066 C C . ALA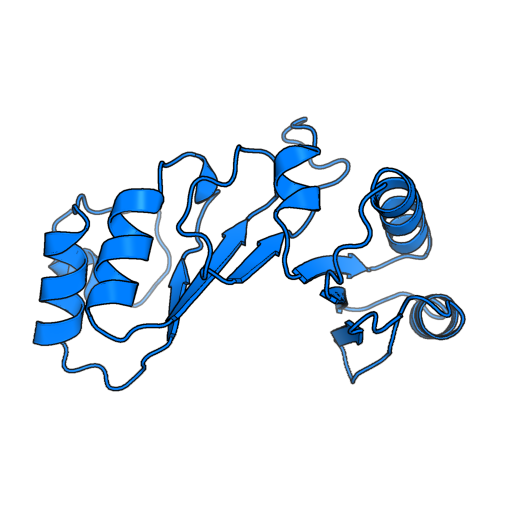 A 1 139 ? -5.918 -0.863 -19.928 1.00 52.72 139 ALA A C 1
ATOM 1068 O O . ALA A 1 139 ? -7.116 -1.142 -19.895 1.00 52.72 139 ALA A O 1
ATOM 1069 N N . HIS A 1 140 ? -5.493 0.398 -20.030 1.00 48.75 140 HIS A N 1
ATOM 1070 C CA . HIS A 1 140 ? -6.401 1.540 -20.171 1.00 48.75 140 HIS A CA 1
ATOM 1071 C C . HIS A 1 140 ? -6.267 2.103 -21.592 1.00 48.75 140 HIS A C 1
ATOM 1073 O O . HIS A 1 140 ? -5.284 2.761 -21.906 1.00 48.75 140 HIS A O 1
ATOM 1079 N N . GLN A 1 141 ? -7.238 1.797 -22.463 1.00 48.62 141 GLN A N 1
ATOM 1080 C CA . GLN A 1 141 ? -7.243 2.165 -23.894 1.00 48.62 141 GLN A CA 1
ATOM 1081 C C . GLN A 1 141 ? -5.979 1.743 -24.681 1.00 48.62 141 GLN A C 1
ATOM 1083 O O . GLN A 1 141 ? -5.330 2.578 -25.310 1.00 48.62 141 GLN A O 1
ATOM 1088 N N . PRO A 1 142 ? -5.607 0.454 -24.671 1.00 55.47 142 PRO A N 1
ATOM 1089 C CA . PRO A 1 142 ? -4.380 0.010 -25.320 1.00 55.47 142 PRO A CA 1
ATOM 1090 C C . PRO A 1 142 ? -4.453 0.086 -26.857 1.00 55.47 142 PRO A C 1
ATOM 1092 O O . PRO A 1 142 ? -5.499 -0.175 -27.461 1.00 55.47 142 PRO A O 1
ATOM 1095 N N . GLU A 1 143 ? -3.319 0.375 -27.500 1.00 53.06 143 GLU A N 1
ATOM 1096 C CA . GLU A 1 143 ? -3.183 0.328 -28.963 1.00 53.06 143 GLU A CA 1
ATOM 1097 C C . GLU A 1 143 ? -3.500 -1.082 -29.518 1.00 53.06 143 GLU A C 1
ATOM 1099 O O . GLU A 1 143 ? -3.333 -2.102 -28.830 1.00 53.06 143 GLU A O 1
ATOM 1104 N N . ARG A 1 144 ? -3.960 -1.167 -30.782 1.00 54.09 144 ARG A N 1
ATOM 1105 C CA . ARG A 1 144 ? -4.230 -2.457 -31.454 1.00 54.09 144 ARG A CA 1
ATOM 1106 C C . ARG A 1 144 ? -2.974 -3.334 -31.384 1.00 54.09 144 ARG A C 1
ATOM 1108 O O . ARG A 1 144 ? -1.932 -2.944 -31.888 1.00 54.09 144 ARG A O 1
ATOM 1115 N N . GLY A 1 145 ? -3.089 -4.517 -30.778 1.00 55.75 145 GLY A N 1
ATOM 1116 C CA . GLY A 1 145 ? -1.989 -5.481 -30.645 1.00 55.75 145 GLY A CA 1
ATOM 1117 C C . GLY A 1 145 ? -1.470 -5.685 -29.218 1.00 55.75 145 GLY A C 1
ATOM 1118 O O . GLY A 1 145 ? -0.984 -6.772 -28.928 1.00 55.75 145 GLY A O 1
ATOM 1119 N N . CYS A 1 146 ? -1.662 -4.740 -28.288 1.00 57.81 146 CYS A N 1
ATOM 1120 C CA . CYS A 1 146 ? -1.202 -4.915 -26.898 1.00 57.81 146 CYS A CA 1
ATOM 1121 C C . CYS A 1 146 ? -1.922 -6.063 -26.178 1.00 57.81 146 CYS A C 1
ATOM 1123 O O . CYS A 1 146 ? -1.298 -6.825 -25.451 1.00 57.81 146 CYS A O 1
ATOM 1125 N N . HIS A 1 147 ? -3.224 -6.241 -26.431 1.00 57.66 147 HIS A N 1
ATOM 1126 C CA . HIS A 1 147 ? -3.967 -7.392 -25.909 1.00 57.66 147 HIS A CA 1
ATOM 1127 C C . HIS A 1 147 ? -3.379 -8.720 -26.398 1.00 57.66 147 HIS A C 1
ATOM 1129 O O . HIS A 1 147 ? -3.249 -9.647 -25.607 1.00 57.66 147 HIS A O 1
ATOM 1135 N N . ALA A 1 148 ? -3.003 -8.805 -27.678 1.00 57.28 148 ALA A N 1
ATOM 1136 C CA . ALA A 1 148 ? -2.410 -10.008 -28.255 1.00 57.28 148 ALA A CA 1
ATOM 1137 C C . ALA A 1 148 ? -0.992 -10.250 -27.718 1.00 57.28 148 ALA A C 1
ATOM 1139 O O . ALA A 1 148 ? -0.685 -11.375 -27.345 1.00 57.28 148 ALA A O 1
ATOM 1140 N N . ALA A 1 149 ? -0.171 -9.200 -27.597 1.00 58.88 149 ALA A N 1
ATOM 1141 C CA . ALA A 1 149 ? 1.177 -9.275 -27.034 1.00 58.88 149 ALA A CA 1
ATOM 1142 C C . ALA A 1 149 ? 1.161 -9.716 -25.559 1.00 58.88 149 ALA A C 1
ATOM 1144 O O . ALA A 1 149 ? 1.901 -10.619 -25.172 1.00 58.88 149 ALA A O 1
ATOM 1145 N N . CYS A 1 150 ? 0.259 -9.151 -24.752 1.00 56.19 150 CYS A N 1
ATOM 1146 C CA . CYS A 1 150 ? 0.035 -9.599 -23.380 1.00 56.19 150 CYS A CA 1
ATOM 1147 C C . CYS A 1 150 ? -0.493 -11.043 -23.322 1.00 56.19 150 CYS A C 1
ATOM 1149 O O . CYS A 1 150 ? -0.028 -11.821 -22.499 1.00 56.19 150 CYS A O 1
ATOM 1151 N N . ALA A 1 151 ? -1.437 -11.419 -24.195 1.00 55.50 151 ALA A N 1
ATOM 1152 C CA . ALA A 1 151 ? -2.007 -12.770 -24.239 1.00 55.50 151 ALA A CA 1
ATOM 1153 C C . ALA A 1 151 ? -1.010 -13.841 -24.709 1.00 55.50 151 ALA A C 1
ATOM 1155 O O . ALA A 1 151 ? -1.129 -14.999 -24.318 1.00 55.50 151 ALA A O 1
ATOM 1156 N N . SER A 1 152 ? -0.043 -13.471 -25.556 1.00 56.09 152 SER A N 1
ATOM 1157 C CA . SER A 1 152 ? 0.981 -14.384 -26.075 1.00 56.09 152 SER A CA 1
ATOM 1158 C C . SER A 1 152 ? 2.085 -14.704 -25.070 1.00 56.09 152 SER A C 1
ATOM 1160 O O . SER A 1 152 ? 2.874 -15.616 -25.306 1.00 56.09 152 SER A O 1
ATOM 1162 N N . LYS A 1 153 ? 2.161 -13.971 -23.953 1.00 56.03 153 LYS A N 1
ATOM 1163 C CA . LYS A 1 153 ? 3.182 -14.192 -22.932 1.00 56.03 153 LYS A CA 1
ATOM 1164 C C . LYS A 1 153 ? 2.696 -15.238 -21.920 1.00 56.03 153 LYS A C 1
ATOM 1166 O O . LYS A 1 153 ? 1.728 -14.983 -21.209 1.00 56.03 153 LYS A O 1
ATOM 1171 N N . PRO A 1 154 ? 3.380 -16.388 -21.773 1.00 49.41 154 PRO A N 1
ATOM 1172 C CA . PRO A 1 154 ? 2.945 -17.474 -20.884 1.00 49.41 154 PRO A CA 1
ATOM 1173 C C . PRO A 1 154 ? 2.900 -17.078 -19.392 1.00 49.41 154 PRO A C 1
ATOM 1175 O O . PRO A 1 154 ? 2.252 -17.752 -18.583 1.00 49.41 154 PRO A O 1
ATOM 1178 N N . ALA A 1 155 ? 3.557 -15.973 -19.019 1.00 48.19 155 ALA A N 1
ATOM 1179 C CA . ALA A 1 155 ? 3.556 -15.384 -17.679 1.00 48.19 155 ALA A CA 1
ATOM 1180 C C . ALA A 1 155 ? 2.346 -14.468 -17.381 1.00 48.19 155 ALA A C 1
ATOM 1182 O O . ALA A 1 155 ? 2.126 -14.115 -16.227 1.00 48.19 155 ALA A O 1
ATOM 1183 N N . LEU A 1 156 ? 1.529 -14.122 -18.381 1.00 46.09 156 LEU A N 1
ATOM 1184 C CA . LEU A 1 156 ? 0.448 -13.136 -18.292 1.00 46.09 156 LEU A CA 1
ATOM 1185 C C . LEU A 1 156 ? -0.904 -13.806 -18.615 1.00 46.09 156 LEU A C 1
ATOM 1187 O O . LEU A 1 156 ? -1.002 -14.609 -19.539 1.00 46.09 156 LEU A O 1
ATOM 1191 N N . ARG A 1 157 ? -1.972 -13.520 -17.856 1.00 43.31 157 ARG A N 1
ATOM 1192 C CA . ARG A 1 157 ? -3.336 -14.009 -18.165 1.00 43.31 157 ARG A CA 1
ATOM 1193 C C . ARG A 1 157 ? -4.258 -12.838 -18.463 1.00 43.31 157 ARG A C 1
ATOM 1195 O O . ARG A 1 157 ? -4.196 -11.833 -17.779 1.00 43.31 157 ARG A O 1
ATOM 1202 N N . VAL A 1 158 ? -5.147 -12.985 -19.447 1.00 43.91 158 VAL A N 1
ATOM 1203 C CA . VAL A 1 158 ? -6.131 -11.962 -19.841 1.00 43.91 158 VAL A CA 1
ATOM 1204 C C . VAL A 1 158 ? -7.469 -12.206 -19.156 1.00 43.91 158 VAL A C 1
ATOM 1206 O O . VAL A 1 158 ? -8.112 -13.222 -19.400 1.00 43.91 158 VAL A O 1
ATOM 1209 N N . THR A 1 159 ? -7.916 -11.261 -18.329 1.00 39.38 159 THR A N 1
ATOM 1210 C CA . THR A 1 159 ? -9.223 -11.286 -17.658 1.00 39.38 159 THR A CA 1
ATOM 1211 C C . THR A 1 159 ? -9.931 -9.948 -17.862 1.00 39.38 159 THR A C 1
ATOM 1213 O O . THR A 1 159 ? -9.938 -9.125 -16.959 1.00 39.38 159 THR A O 1
ATOM 1216 N N . GLY A 1 160 ? -10.487 -9.713 -19.058 1.00 40.22 160 GLY A N 1
ATOM 1217 C CA . GLY A 1 160 ? -11.393 -8.591 -19.365 1.00 40.22 160 GLY A CA 1
ATOM 1218 C C . GLY A 1 160 ? -10.984 -7.229 -18.780 1.00 40.22 160 GLY A C 1
ATOM 1219 O O . GLY A 1 160 ? -11.339 -6.902 -17.656 1.00 40.22 160 GLY A O 1
ATOM 1220 N N . VAL A 1 161 ? -10.270 -6.407 -19.559 1.00 43.81 161 VAL A N 1
ATOM 1221 C CA . VAL A 1 161 ? -9.763 -5.060 -19.182 1.00 43.81 161 VAL A CA 1
ATOM 1222 C C . VAL A 1 161 ? -8.680 -5.057 -18.076 1.00 43.81 161 VAL A C 1
ATOM 1224 O O . VAL A 1 161 ? -7.906 -4.108 -17.975 1.00 43.81 161 VAL A O 1
ATOM 1227 N N . CYS A 1 162 ? -8.523 -6.151 -17.328 1.00 39.78 162 CYS A N 1
ATOM 1228 C CA . CYS A 1 162 ? -7.410 -6.423 -16.413 1.00 39.78 162 CYS A CA 1
ATOM 1229 C C . CYS A 1 162 ? -6.725 -7.746 -16.796 1.00 39.78 162 CYS A C 1
ATOM 1231 O O . CYS A 1 162 ? -7.319 -8.604 -17.446 1.00 39.78 162 CYS A O 1
ATOM 1233 N N . LEU A 1 163 ? -5.460 -7.934 -16.448 1.00 42.06 163 LEU A N 1
ATOM 1234 C CA . LEU A 1 163 ? -4.630 -8.995 -17.018 1.00 42.06 163 LEU A CA 1
ATOM 1235 C C . LEU A 1 163 ? -3.888 -9.736 -15.892 1.00 42.06 163 LEU A C 1
ATOM 1237 O O . LEU A 1 163 ? -2.690 -9.559 -15.758 1.00 42.06 163 LEU A O 1
ATOM 1241 N N . CYS A 1 164 ? -4.593 -10.518 -15.060 1.00 38.25 164 CYS A N 1
ATOM 1242 C CA . CYS A 1 164 ? -4.094 -11.130 -13.809 1.00 38.25 164 CYS A CA 1
ATOM 1243 C C . CYS A 1 164 ? -3.659 -12.615 -13.948 1.00 38.25 164 CYS A C 1
ATOM 1245 O O . CYS A 1 164 ? -4.422 -13.415 -14.493 1.00 38.25 164 CYS A O 1
ATOM 1247 N N . LYS A 1 165 ? -2.507 -13.041 -13.388 1.00 47.78 165 LYS A N 1
ATOM 1248 C CA . LYS A 1 165 ? -2.092 -14.464 -13.215 1.00 47.78 165 LYS A CA 1
ATOM 1249 C C . LYS A 1 165 ? -1.656 -14.773 -11.767 1.00 47.78 165 LYS A C 1
ATOM 1251 O O . LYS A 1 165 ? -1.119 -13.906 -11.098 1.00 47.78 165 LYS A O 1
ATOM 1256 N N . ARG A 1 166 ? -1.847 -16.026 -11.312 1.00 34.88 166 ARG A N 1
ATOM 1257 C CA . ARG A 1 166 ? -1.164 -16.690 -10.171 1.00 34.88 166 ARG A CA 1
ATOM 1258 C C . ARG A 1 166 ? -0.117 -17.663 -10.743 1.00 34.88 166 ARG A C 1
ATOM 1260 O O . ARG A 1 166 ? -0.482 -18.463 -11.607 1.00 34.88 166 ARG A O 1
ATOM 1267 N N . ILE A 1 167 ? 1.144 -17.612 -10.316 1.00 36.59 167 ILE A N 1
ATOM 1268 C CA . ILE A 1 167 ? 2.181 -18.587 -10.721 1.00 36.59 167 ILE A CA 1
ATOM 1269 C C . ILE A 1 167 ? 2.207 -19.760 -9.731 1.00 36.59 167 ILE A C 1
ATOM 1271 O O . ILE A 1 167 ? 2.933 -19.725 -8.752 1.00 36.59 167 ILE A O 1
ATOM 1275 N N . SER A 1 168 ? 1.433 -20.816 -9.955 1.00 34.84 168 SER A N 1
ATOM 1276 C CA . SER A 1 168 ? 1.775 -22.112 -9.351 1.00 34.84 168 SER A CA 1
ATOM 1277 C C . SER A 1 168 ? 2.932 -22.717 -10.144 1.00 34.84 168 SER A C 1
ATOM 1279 O O . SER A 1 168 ? 2.796 -22.855 -11.367 1.00 34.84 168 SER A O 1
ATOM 1281 N N . THR A 1 169 ? 4.040 -23.020 -9.467 1.00 38.59 169 THR A N 1
ATOM 1282 C CA . THR A 1 169 ? 5.010 -24.012 -9.944 1.00 38.59 169 THR A CA 1
ATOM 1283 C C . THR A 1 169 ? 4.352 -25.381 -10.083 1.00 38.59 169 THR A C 1
ATOM 1285 O O . THR A 1 169 ? 3.361 -25.653 -9.362 1.00 38.59 169 THR A O 1
#

Foldseek 3Di:
DDVVVVVPDPDDDPDDHDDDLVRVVVVCVVVVDPAQEEEAEDDARQVDQCARNQVVSVVVRHAYEYEHLQLHADHYDLRYAYEHEHPPPDPVPGHRDPNSVQSHLEYEYEDAEPVSVVVVVVVVVPDPDPDFRKYKYQYDNHDPCPQVSQVPDPNWADDPNMIIDTDDD

Mean predicted aligned error: 8.49 Å

Solvent-accessible surface area (backbone atoms only — not comparable to full-atom values): 9709 Å² total; per-residue (Å²): 88,56,53,70,64,56,73,69,56,90,67,94,68,96,77,59,47,79,73,58,54,66,54,51,52,52,46,47,60,72,71,63,65,80,76,50,68,47,78,48,53,63,97,61,44,38,81,44,80,38,35,69,42,42,46,53,42,42,78,71,70,32,45,43,33,39,49,34,44,21,60,41,64,74,45,54,40,89,83,44,42,28,35,24,33,65,55,76,93,43,98,82,75,61,61,68,38,66,69,20,60,72,62,24,44,23,40,45,37,74,29,47,48,62,68,43,54,50,55,46,50,61,56,55,69,71,63,85,69,91,71,61,41,23,38,23,39,37,46,66,84,49,49,95,57,37,68,56,57,48,56,69,34,93,82,38,31,79,52,85,71,35,22,54,29,78,56,78,129

Sequence (169 aa):
MSLFSILAKTKESDKWGAGNAEDLLAIIGRQGWTARHVVITGGEPCIHDLMPLTELLEKNGYSCQIETSGTHEVRCSHTTWVTVSPKVNMRGGYDVLSQALERADEIKHPVGRVRDIEALDELLATLTDEKTAHHCATAHQPERGCHAACASKPALRVTGVCLCKRIST

Nearest PDB structures (foldseek):
  6nhl-assembly1_B-2  TM=9.974E-01  e=3.319E-19  Escherichia coli K-12
  6nhl-assembly1_A  TM=9.729E-01  e=8.261E-19  Escherichia coli K-12
  3cr8-assembly1_C-2  TM=2.343E-01  e=8.868E-01  Thiobacillus denitrificans
  6yua-assembly1_A  TM=3.135E-01  e=6.203E+00  Clostridium autoethanogenum DSM 10061

Secondary structure (DSSP, 8-state):
--HHHHHT--S--S------HHHHHHHHHHHT----EEEE-SS-GGGS--HHHHHHHHHTT-EEEEEE-SSS-----TTSEEEE---TT-TT-PPPPHHHHHH-SEEEEEESSHHHHHHHHHHHTT--S----EEEEEESSPPTTHHHHHHT-TT---BTTEEEE----

InterPro domains:
  IPR013785 Aldolase-type TIM barrel [G3DSA:3.20.20.70] (7-160)